Protein AF-A0A849R2D7-F1 (afdb_monomer_lite)

Structure (mmCIF, N/CA/C/O backbone):
data_AF-A0A849R2D7-F1
#
_entry.id   AF-A0A849R2D7-F1
#
loop_
_atom_site.group_PDB
_atom_site.id
_atom_site.type_symbol
_atom_site.label_atom_id
_atom_site.label_alt_id
_atom_site.label_comp_id
_atom_site.label_asym_id
_atom_site.label_entity_id
_atom_site.label_seq_id
_atom_site.pdbx_PDB_ins_code
_atom_site.Cartn_x
_atom_site.Cartn_y
_atom_site.Cartn_z
_atom_site.occupancy
_atom_site.B_iso_or_equiv
_atom_site.auth_seq_id
_atom_site.auth_comp_id
_atom_site.auth_asym_id
_atom_site.auth_atom_id
_atom_site.pdbx_PDB_model_num
ATOM 1 N N . MET A 1 1 ? -7.000 11.876 -15.025 1.00 59.19 1 MET A N 1
ATOM 2 C CA . MET A 1 1 ? -6.127 12.478 -14.000 1.00 59.19 1 MET A CA 1
ATOM 3 C C . MET A 1 1 ? -4.748 12.610 -14.598 1.00 59.19 1 MET A C 1
ATOM 5 O O . MET A 1 1 ? -4.411 11.819 -15.478 1.00 59.19 1 MET A O 1
ATOM 9 N N . SER A 1 2 ? -3.993 13.633 -14.212 1.00 74.12 2 SER A N 1
ATOM 10 C CA . SER A 1 2 ? -2.570 13.659 -14.553 1.00 74.12 2 SER A CA 1
ATOM 11 C C . SER A 1 2 ? -1.862 12.491 -13.856 1.00 74.12 2 SER A C 1
ATOM 13 O O . SER A 1 2 ? -2.314 12.017 -12.813 1.00 74.12 2 SER A O 1
ATOM 15 N N . THR A 1 3 ? -0.762 12.009 -14.430 1.00 78.31 3 THR A N 1
ATOM 16 C CA . THR A 1 3 ? 0.047 10.934 -13.835 1.00 78.31 3 THR A CA 1
ATOM 17 C C . THR A 1 3 ? 0.551 11.285 -12.434 1.00 78.31 3 THR A C 1
ATOM 19 O O . THR A 1 3 ? 0.709 10.394 -11.606 1.00 78.31 3 THR A O 1
ATOM 22 N N . ASP A 1 4 ? 0.748 12.574 -12.150 1.00 82.50 4 ASP A N 1
ATOM 23 C CA . ASP A 1 4 ? 1.222 13.059 -10.852 1.00 82.50 4 ASP A CA 1
ATOM 24 C C . ASP A 1 4 ? 0.115 13.041 -9.787 1.00 82.50 4 ASP A C 1
ATOM 26 O O . ASP A 1 4 ? 0.364 12.660 -8.646 1.00 82.50 4 ASP A O 1
ATOM 30 N N . GLU A 1 5 ? -1.120 13.393 -10.157 1.00 86.50 5 GLU A N 1
ATOM 31 C CA . GLU A 1 5 ? -2.283 13.303 -9.261 1.00 86.50 5 GLU A CA 1
ATOM 32 C C . GLU A 1 5 ? -2.621 11.851 -8.917 1.00 86.50 5 GLU A C 1
ATOM 34 O O . GLU A 1 5 ? -2.918 11.543 -7.764 1.00 86.50 5 GLU A O 1
ATOM 39 N N . GLU A 1 6 ? -2.548 10.959 -9.908 1.00 87.62 6 GLU A N 1
ATOM 40 C CA . GLU A 1 6 ? -2.763 9.524 -9.707 1.00 87.62 6 GLU A CA 1
ATOM 41 C C . GLU A 1 6 ? -1.696 8.942 -8.776 1.00 87.62 6 GLU A C 1
ATOM 43 O O . GLU A 1 6 ? -2.016 8.280 -7.791 1.00 87.62 6 GLU A O 1
ATOM 48 N N . ARG A 1 7 ? -0.422 9.267 -9.022 1.00 85.44 7 ARG A N 1
ATOM 49 C CA . ARG A 1 7 ? 0.683 8.835 -8.164 1.00 85.44 7 ARG A CA 1
ATOM 50 C C . ARG A 1 7 ? 0.520 9.342 -6.734 1.00 85.44 7 ARG A C 1
ATOM 52 O O . ARG A 1 7 ? 0.653 8.559 -5.802 1.00 85.44 7 ARG A O 1
ATOM 59 N N . ALA A 1 8 ? 0.174 10.616 -6.547 1.00 88.56 8 ALA A N 1
ATOM 60 C CA . ALA A 1 8 ? -0.078 11.174 -5.219 1.00 88.56 8 ALA A CA 1
ATOM 61 C C . ALA A 1 8 ? -1.236 10.459 -4.499 1.00 88.56 8 ALA A C 1
ATOM 63 O O . ALA A 1 8 ? -1.162 10.217 -3.292 1.00 88.56 8 ALA A O 1
ATOM 64 N N . ARG A 1 9 ? -2.292 10.079 -5.233 1.00 92.31 9 ARG A N 1
ATOM 65 C CA . ARG A 1 9 ? -3.426 9.329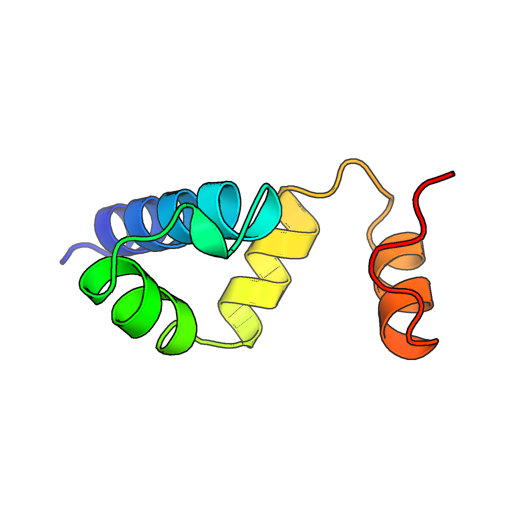 -4.681 1.00 92.31 9 ARG A CA 1
ATOM 66 C C . ARG A 1 9 ? -3.024 7.919 -4.253 1.00 92.31 9 ARG A C 1
ATOM 68 O O . ARG A 1 9 ? -3.360 7.513 -3.141 1.00 92.31 9 ARG A O 1
ATOM 75 N N . GLN A 1 10 ? -2.283 7.203 -5.092 1.00 90.62 10 GLN A N 1
ATOM 76 C CA . GLN A 1 10 ? -1.790 5.857 -4.793 1.00 90.62 10 GLN A CA 1
ATOM 77 C C . GLN A 1 10 ? -0.832 5.859 -3.600 1.00 90.62 10 GLN A C 1
ATOM 79 O O . GLN A 1 10 ? -0.975 5.038 -2.698 1.00 90.62 10 GLN A O 1
ATOM 84 N N . THR A 1 11 ? 0.080 6.831 -3.546 1.00 90.12 11 THR A N 1
ATOM 85 C CA . THR A 1 11 ? 0.966 7.057 -2.402 1.00 90.12 11 THR A CA 1
ATOM 86 C C . THR A 1 11 ? 0.181 7.278 -1.111 1.00 90.12 11 THR A C 1
ATOM 88 O O . THR A 1 11 ? 0.446 6.605 -0.120 1.00 90.12 11 THR A O 1
ATOM 91 N N . TYR A 1 12 ? -0.821 8.162 -1.123 1.00 91.88 12 TYR A N 1
ATOM 92 C CA . TYR A 1 12 ? -1.663 8.416 0.048 1.00 91.88 12 TYR A CA 1
ATOM 93 C C . TYR A 1 12 ? -2.367 7.145 0.545 1.00 91.88 12 TYR A C 1
ATOM 95 O O . TYR A 1 12 ? -2.371 6.860 1.743 1.00 91.88 12 TYR A O 1
ATOM 103 N N . LEU A 1 13 ? -2.964 6.376 -0.374 1.00 92.62 13 LEU A N 1
ATOM 104 C CA . LEU A 1 13 ? -3.655 5.131 -0.035 1.00 92.62 13 LEU A CA 1
ATOM 105 C C . LEU A 1 13 ? -2.679 4.096 0.530 1.00 92.62 13 LEU A C 1
ATOM 107 O O . LEU A 1 13 ? -2.994 3.441 1.522 1.00 92.62 13 LEU A O 1
ATOM 111 N N . PHE A 1 14 ? -1.489 3.992 -0.066 1.00 90.81 14 PHE A N 1
ATOM 112 C CA . PHE A 1 14 ? -0.433 3.103 0.394 1.00 90.81 14 PHE A CA 1
ATOM 113 C C . PHE A 1 14 ? 0.040 3.456 1.802 1.00 90.81 14 PHE A C 1
ATOM 115 O O . PHE A 1 14 ? 0.043 2.579 2.655 1.00 90.81 14 PHE A O 1
ATOM 122 N N . GLU A 1 15 ? 0.376 4.716 2.087 1.00 87.69 15 GLU A N 1
ATOM 123 C CA . GLU A 1 15 ? 0.836 5.134 3.420 1.00 87.69 15 GLU A CA 1
ATOM 124 C C . GLU A 1 15 ? -0.202 4.826 4.512 1.00 87.69 15 GLU A C 1
ATOM 126 O O . GLU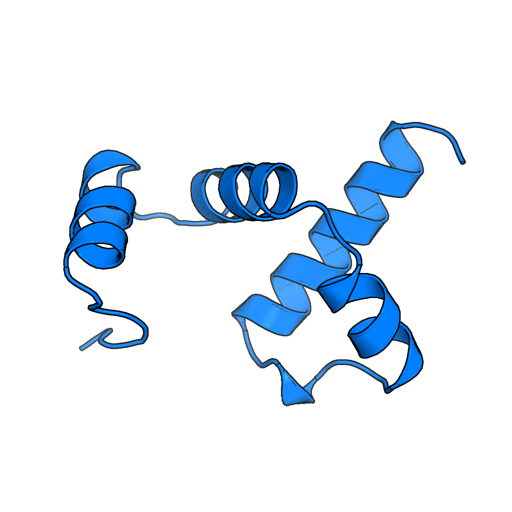 A 1 15 ? 0.144 4.293 5.570 1.00 87.69 15 GLU A O 1
ATOM 131 N N . LYS A 1 16 ? -1.487 5.098 4.242 1.00 89.19 16 LYS A N 1
ATOM 132 C CA . LYS A 1 16 ? -2.590 4.774 5.160 1.00 89.19 16 LYS A CA 1
ATOM 133 C C . LYS A 1 16 ? -2.703 3.264 5.390 1.00 89.19 16 LYS A C 1
ATOM 135 O O . LYS A 1 16 ? -2.713 2.817 6.535 1.00 89.19 16 LYS A O 1
ATOM 140 N N . ALA A 1 17 ? -2.757 2.484 4.307 1.00 87.50 17 ALA A N 1
ATOM 141 C CA . ALA A 1 17 ? -2.929 1.033 4.360 1.00 87.50 17 ALA A CA 1
ATOM 142 C C . ALA A 1 17 ? -1.721 0.312 4.975 1.00 87.50 17 ALA A C 1
ATOM 144 O O . ALA A 1 17 ? -1.884 -0.701 5.653 1.00 87.50 17 ALA A O 1
ATOM 145 N N . TRP A 1 18 ? -0.518 0.843 4.742 1.00 85.00 18 TRP A N 1
ATOM 146 C CA . TRP A 1 18 ? 0.741 0.338 5.280 1.00 85.00 18 TRP A CA 1
ATOM 147 C C . TRP A 1 18 ? 0.818 0.502 6.797 1.00 85.00 18 TRP A C 1
ATOM 149 O O . TRP A 1 18 ? 1.317 -0.385 7.488 1.00 85.00 18 TRP A O 1
ATOM 159 N N . ALA A 1 19 ? 0.302 1.616 7.321 1.00 81.44 19 ALA A N 1
ATOM 160 C CA . ALA A 1 19 ? 0.185 1.828 8.758 1.00 81.44 19 ALA A CA 1
ATOM 161 C C . ALA A 1 19 ? -0.925 0.958 9.373 1.00 81.44 19 ALA A C 1
ATOM 163 O O . ALA A 1 19 ? -0.693 0.279 10.373 1.00 81.44 19 ALA A O 1
ATOM 164 N N . ASP A 1 20 ? -2.123 0.983 8.782 1.00 84.56 20 ASP A N 1
ATOM 165 C CA . ASP A 1 20 ? -3.278 0.190 9.206 1.00 84.56 20 ASP A CA 1
ATOM 166 C C . ASP A 1 20 ? -4.310 0.090 8.072 1.00 84.56 20 ASP A C 1
ATOM 168 O O . ASP A 1 20 ? -4.929 1.083 7.681 1.00 84.56 20 ASP A O 1
ATOM 172 N N . LEU A 1 21 ? -4.562 -1.124 7.581 1.00 82.88 21 LEU A N 1
ATOM 173 C CA . LEU A 1 21 ? -5.531 -1.374 6.512 1.00 82.88 21 LEU A CA 1
ATOM 174 C C . LEU A 1 21 ? -6.965 -0.957 6.892 1.00 82.88 21 LEU A C 1
ATOM 176 O O . LEU A 1 21 ? -7.745 -0.582 6.019 1.00 82.88 21 LEU A O 1
ATOM 180 N N . SER A 1 22 ? -7.316 -0.986 8.183 1.00 89.44 22 SER A N 1
ATOM 181 C CA . SER A 1 22 ? -8.642 -0.585 8.673 1.00 89.44 22 SER A CA 1
ATOM 182 C C . SER A 1 22 ? -8.858 0.933 8.706 1.00 89.44 22 SER A C 1
ATOM 184 O O . SER A 1 22 ? -9.978 1.392 8.927 1.00 89.44 22 SER A O 1
ATOM 186 N N . SER A 1 23 ? -7.807 1.719 8.443 1.00 89.31 23 SER A N 1
ATOM 187 C CA . SER A 1 23 ? -7.877 3.182 8.355 1.00 89.31 23 SER A CA 1
ATOM 188 C C . SER A 1 23 ? -8.479 3.700 7.041 1.00 89.31 23 SER A C 1
ATOM 190 O O . SER A 1 23 ? -8.791 4.893 6.934 1.00 89.31 23 SER A O 1
ATOM 192 N N . LEU A 1 24 ? -8.635 2.824 6.043 1.00 93.56 24 LEU A N 1
ATOM 193 C CA . LEU A 1 24 ? -9.266 3.143 4.768 1.00 93.56 24 LEU A CA 1
ATOM 194 C C . LEU A 1 24 ? -10.791 3.197 4.922 1.00 93.56 24 LEU A C 1
ATOM 196 O O . LEU A 1 24 ? -11.399 2.320 5.540 1.00 93.56 24 LEU A O 1
ATOM 200 N N . THR A 1 25 ? -11.434 4.190 4.303 1.00 96.25 25 THR A N 1
ATOM 201 C CA . THR A 1 25 ? -12.881 4.099 4.056 1.00 96.25 25 THR A CA 1
ATOM 202 C C . THR A 1 25 ? -13.178 2.957 3.074 1.00 96.25 25 THR A C 1
ATOM 204 O O . THR A 1 25 ? -12.280 2.509 2.358 1.00 96.25 25 THR A O 1
ATOM 207 N N . PRO A 1 26 ? -14.428 2.469 2.983 1.00 95.56 26 PRO A N 1
ATOM 208 C CA . PRO A 1 26 ? -14.788 1.450 1.996 1.00 95.56 26 PRO A CA 1
ATOM 209 C C . PRO A 1 26 ? -14.424 1.832 0.553 1.00 95.56 26 PRO A C 1
ATOM 211 O O . PRO A 1 26 ? -13.966 0.985 -0.208 1.00 95.56 26 PRO A O 1
ATOM 214 N N . GLU A 1 27 ? -14.583 3.101 0.179 1.00 95.56 27 GLU A N 1
ATOM 215 C CA . GLU A 1 27 ? -14.220 3.617 -1.144 1.00 95.56 27 GLU A CA 1
ATOM 216 C C . GLU A 1 27 ? -12.702 3.603 -1.345 1.00 95.56 27 GLU A C 1
ATOM 218 O O . GLU A 1 27 ? -12.212 3.099 -2.352 1.00 95.56 27 GLU A O 1
ATOM 223 N N . GLU A 1 28 ? -11.952 4.076 -0.347 1.00 94.50 28 GLU A N 1
ATOM 224 C CA . GLU A 1 28 ? -10.488 4.044 -0.355 1.00 94.50 28 GLU A CA 1
ATOM 225 C C . GLU A 1 28 ? -9.944 2.614 -0.419 1.00 94.50 28 GLU A C 1
ATOM 227 O O . GLU A 1 28 ? -8.948 2.368 -1.090 1.00 94.50 28 GLU A O 1
ATOM 232 N N . TYR A 1 29 ? -10.602 1.663 0.246 1.00 92.06 29 TYR A N 1
ATOM 233 C CA . TYR A 1 29 ? -10.238 0.253 0.196 1.00 92.06 29 TYR A CA 1
ATOM 234 C C . TYR A 1 29 ? -10.402 -0.315 -1.214 1.00 92.06 29 TYR A C 1
ATOM 236 O O . TYR A 1 29 ? -9.496 -0.980 -1.712 1.00 92.06 29 TYR A O 1
ATOM 244 N N . VAL A 1 30 ? -11.531 -0.030 -1.871 1.00 94.12 30 VAL A N 1
ATOM 245 C CA . VAL A 1 30 ? -11.784 -0.466 -3.253 1.00 94.12 30 VAL A CA 1
ATOM 246 C C . VAL A 1 30 ? -10.774 0.153 -4.220 1.00 94.12 30 VAL A C 1
ATOM 248 O O . VAL A 1 30 ? -10.282 -0.539 -5.109 1.00 94.12 30 VAL A O 1
ATOM 251 N N . GLU A 1 31 ? -10.429 1.428 -4.036 1.00 92.88 31 GLU A N 1
ATOM 252 C CA . GLU A 1 31 ? -9.376 2.082 -4.819 1.00 92.88 31 GLU A CA 1
ATOM 253 C C . GLU A 1 31 ? -8.004 1.445 -4.565 1.00 92.88 31 GLU A C 1
ATOM 255 O O . GLU A 1 31 ? -7.289 1.137 -5.514 1.00 92.88 31 GLU A O 1
ATOM 260 N N . PHE A 1 32 ? -7.656 1.177 -3.304 1.00 91.94 32 PHE A N 1
ATOM 261 C CA . PHE A 1 32 ? -6.370 0.599 -2.918 1.00 91.94 32 PHE A CA 1
ATOM 262 C C . PHE A 1 32 ? -6.151 -0.803 -3.500 1.00 91.94 32 PHE A C 1
ATOM 264 O O . PHE A 1 32 ? -5.090 -1.073 -4.059 1.00 91.94 32 PHE A O 1
ATOM 271 N N . ILE A 1 33 ? -7.154 -1.688 -3.440 1.00 91.00 33 ILE A N 1
ATOM 272 C CA . ILE A 1 33 ? -7.053 -3.030 -4.048 1.00 91.00 33 ILE A CA 1
ATOM 273 C C . ILE A 1 33 ? -7.037 -2.99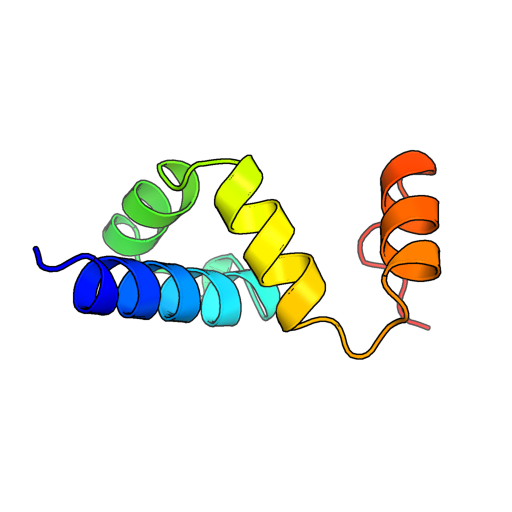3 -5.584 1.00 91.00 33 ILE A C 1
ATOM 275 O O . ILE A 1 33 ? -6.739 -4.006 -6.215 1.00 91.00 33 ILE A O 1
ATOM 279 N N . GLY A 1 34 ? -7.395 -1.852 -6.180 1.00 90.00 34 GLY A N 1
ATOM 280 C CA . GLY A 1 34 ? -7.329 -1.606 -7.617 1.00 90.00 34 GLY A CA 1
ATOM 281 C C . GLY A 1 34 ? -5.972 -1.087 -8.101 1.00 90.00 34 GLY A C 1
ATOM 282 O O . GLY A 1 34 ? -5.769 -1.021 -9.313 1.00 90.00 34 GLY A O 1
ATOM 283 N N . ILE A 1 35 ? -5.052 -0.727 -7.197 1.00 89.38 35 ILE A N 1
ATOM 284 C CA . ILE A 1 35 ? -3.700 -0.279 -7.556 1.00 89.38 35 ILE A CA 1
ATOM 285 C C . ILE A 1 35 ? -2.922 -1.456 -8.152 1.00 89.38 35 ILE A C 1
ATOM 287 O O . ILE A 1 35 ? -2.974 -2.577 -7.641 1.00 89.38 35 ILE A O 1
ATOM 291 N N . ASP A 1 36 ? -2.179 -1.197 -9.232 1.00 90.44 36 ASP A N 1
ATOM 292 C CA . ASP A 1 36 ? -1.330 -2.206 -9.861 1.00 90.44 36 ASP A CA 1
ATOM 293 C C . ASP A 1 36 ? -0.325 -2.775 -8.832 1.00 90.44 36 ASP A C 1
ATOM 295 O O . ASP A 1 36 ? 0.389 -2.006 -8.178 1.00 90.44 36 ASP A O 1
ATOM 299 N N . PRO A 1 37 ? -0.225 -4.109 -8.677 1.00 84.88 37 PRO A N 1
ATOM 300 C CA . PRO A 1 37 ? 0.729 -4.725 -7.759 1.00 84.88 37 PRO A CA 1
ATOM 301 C C . PRO A 1 37 ? 2.188 -4.298 -7.977 1.00 84.88 37 PRO A C 1
ATOM 303 O O . PRO A 1 37 ? 2.958 -4.254 -7.018 1.00 84.88 37 PRO A O 1
ATOM 306 N N . ALA A 1 38 ? 2.587 -3.975 -9.211 1.00 86.56 38 ALA A N 1
ATOM 307 C CA . ALA A 1 38 ? 3.917 -3.457 -9.513 1.00 86.56 38 ALA A CA 1
ATOM 308 C C . ALA A 1 38 ? 4.123 -2.048 -8.936 1.00 86.56 38 ALA A C 1
ATOM 310 O O . ALA A 1 38 ? 5.176 -1.784 -8.357 1.00 86.56 38 ALA A O 1
ATOM 311 N N . GLU A 1 39 ? 3.118 -1.171 -9.025 1.00 86.19 39 GLU A N 1
ATOM 312 C CA . GLU A 1 39 ? 3.159 0.165 -8.410 1.00 86.19 39 GLU A CA 1
ATOM 313 C C . GLU A 1 39 ? 3.156 0.070 -6.879 1.00 86.19 39 GLU A C 1
ATOM 315 O O . GLU A 1 39 ? 3.947 0.744 -6.221 1.00 86.19 39 GLU A O 1
ATOM 320 N N . LEU A 1 40 ? 2.369 -0.842 -6.294 1.00 85.50 40 LEU A N 1
ATOM 321 C CA . LEU A 1 40 ? 2.438 -1.135 -4.855 1.00 85.50 40 LEU A CA 1
ATOM 322 C C . LEU A 1 40 ? 3.834 -1.612 -4.433 1.00 85.50 40 LEU A C 1
ATOM 324 O O . LEU A 1 40 ? 4.331 -1.205 -3.385 1.00 85.50 40 LEU A O 1
ATOM 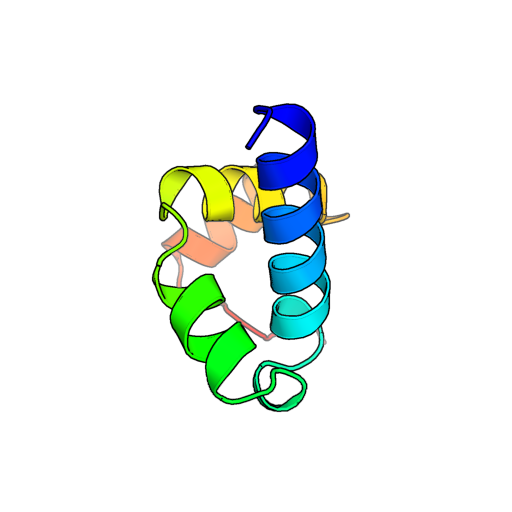328 N N . GLY A 1 41 ? 4.485 -2.443 -5.253 1.00 83.69 41 GLY A N 1
ATOM 329 C CA . GLY A 1 41 ? 5.867 -2.865 -5.037 1.00 83.69 41 GLY A CA 1
ATOM 330 C C . GLY A 1 41 ? 6.841 -1.686 -5.046 1.00 83.69 41 GLY A C 1
ATOM 331 O O . GLY A 1 41 ? 7.657 -1.563 -4.138 1.00 83.69 41 GLY A O 1
ATOM 332 N N . ILE A 1 42 ? 6.728 -0.781 -6.021 1.00 85.19 42 ILE A N 1
ATOM 333 C CA . ILE A 1 42 ? 7.551 0.437 -6.091 1.00 85.19 42 ILE A CA 1
ATOM 334 C C . ILE A 1 42 ? 7.327 1.315 -4.855 1.00 85.19 42 ILE A C 1
ATOM 336 O O . ILE A 1 42 ? 8.296 1.780 -4.253 1.00 85.19 42 ILE A O 1
ATOM 340 N N . LEU A 1 43 ? 6.073 1.516 -4.444 1.00 83.88 43 LEU A N 1
ATOM 341 C CA . LEU A 1 43 ? 5.729 2.288 -3.249 1.00 83.88 43 LEU A CA 1
ATOM 342 C C . LEU A 1 43 ? 6.316 1.643 -1.988 1.00 83.88 43 LEU A C 1
ATOM 344 O O . LEU A 1 43 ? 6.980 2.326 -1.214 1.00 83.88 43 LEU A O 1
ATOM 348 N N . ALA A 1 44 ? 6.194 0.325 -1.828 1.00 80.38 44 ALA A N 1
ATOM 349 C CA . ALA A 1 44 ? 6.791 -0.394 -0.705 1.00 80.38 44 ALA A CA 1
ATOM 350 C C . ALA A 1 44 ? 8.320 -0.258 -0.656 1.00 80.38 44 ALA A C 1
ATOM 352 O O . ALA A 1 44 ? 8.879 -0.050 0.416 1.00 80.38 44 ALA A O 1
ATOM 353 N N . LEU A 1 45 ? 8.998 -0.314 -1.806 1.00 78.81 45 LEU A N 1
ATOM 354 C CA . LEU A 1 45 ? 10.450 -0.115 -1.884 1.00 78.81 45 LEU A CA 1
ATOM 355 C C . LEU A 1 45 ? 10.876 1.338 -1.638 1.00 78.81 45 LEU A C 1
ATOM 357 O O . LEU A 1 45 ? 12.005 1.577 -1.223 1.00 78.81 45 LEU A O 1
ATOM 361 N N . THR A 1 46 ? 9.997 2.302 -1.911 1.00 74.88 46 THR A N 1
ATOM 362 C CA . THR A 1 46 ? 10.271 3.735 -1.728 1.00 74.88 46 THR A CA 1
ATOM 363 C C . THR A 1 46 ? 10.057 4.178 -0.278 1.00 74.88 46 THR A C 1
ATOM 365 O O . THR A 1 46 ? 10.757 5.065 0.199 1.00 74.88 46 THR A O 1
ATOM 368 N N . TYR A 1 47 ? 9.096 3.563 0.418 1.00 66.94 47 TYR A N 1
ATOM 369 C CA . TYR A 1 47 ? 8.668 3.940 1.769 1.00 66.94 47 TYR A CA 1
ATOM 370 C C . TYR A 1 47 ? 9.168 3.008 2.880 1.00 66.94 47 TYR A C 1
ATOM 372 O O . TYR A 1 47 ? 8.929 3.267 4.060 1.00 66.94 47 TYR A O 1
ATOM 380 N N . SER A 1 48 ? 9.861 1.925 2.529 1.00 62.31 48 SER A N 1
ATOM 381 C CA . SER A 1 48 ? 10.587 1.107 3.494 1.00 62.31 48 SER A CA 1
ATOM 382 C C . SER A 1 48 ? 11.948 1.747 3.778 1.00 62.31 48 SER A C 1
ATOM 384 O O . SER A 1 48 ? 12.779 1.863 2.883 1.00 62.31 48 SER A O 1
ATOM 386 N N . ASP A 1 49 ? 12.202 2.122 5.034 1.00 62.12 49 ASP A N 1
ATOM 387 C CA . ASP A 1 49 ? 13.555 2.465 5.506 1.00 62.12 49 ASP A CA 1
ATOM 388 C C . ASP A 1 49 ? 14.504 1.244 5.491 1.00 62.12 49 ASP A C 1
ATOM 390 O O . ASP A 1 49 ? 15.699 1.375 5.764 1.00 62.12 49 ASP A O 1
ATOM 394 N N . GLU A 1 50 ? 13.988 0.039 5.214 1.00 56.81 50 GLU A N 1
ATOM 395 C CA . GLU A 1 50 ? 14.804 -1.165 5.081 1.00 56.81 50 GLU A CA 1
ATOM 396 C C . GLU A 1 50 ? 15.460 -1.211 3.693 1.00 56.81 50 GLU A C 1
ATOM 398 O O . GLU A 1 50 ? 14.815 -0.905 2.684 1.00 56.81 50 GLU A O 1
ATOM 403 N N . PRO A 1 51 ? 16.725 -1.659 3.602 1.00 64.38 51 PRO A N 1
ATOM 404 C CA . PRO A 1 51 ? 17.359 -1.936 2.323 1.00 64.38 51 PRO A CA 1
ATOM 405 C C . PRO A 1 51 ? 16.444 -2.788 1.434 1.00 64.38 51 PRO A C 1
ATOM 407 O O . PRO A 1 51 ? 15.872 -3.785 1.881 1.00 64.38 51 PRO A O 1
ATOM 410 N N . ILE A 1 52 ? 16.330 -2.414 0.158 1.00 66.31 52 ILE A N 1
ATOM 411 C CA . ILE A 1 52 ? 15.477 -3.091 -0.834 1.00 66.31 52 ILE A CA 1
ATOM 412 C C . ILE A 1 52 ? 15.714 -4.610 -0.837 1.00 66.31 52 ILE A C 1
ATOM 414 O O . ILE A 1 52 ? 14.763 -5.385 -0.883 1.00 66.31 52 ILE A O 1
ATOM 418 N N . GLU A 1 53 ? 16.971 -5.048 -0.727 1.00 64.19 53 GLU A N 1
ATOM 419 C CA . GLU A 1 53 ? 17.342 -6.469 -0.674 1.00 64.19 53 GLU A CA 1
ATOM 420 C C . GLU A 1 53 ? 16.798 -7.189 0.567 1.00 64.19 53 GLU A C 1
ATOM 422 O O . GLU A 1 53 ? 16.407 -8.352 0.489 1.00 64.19 53 GLU A O 1
ATOM 427 N N . GLU A 1 54 ? 16.736 -6.508 1.708 1.00 64.81 54 GLU A N 1
ATOM 428 C CA . GLU A 1 54 ? 16.240 -7.061 2.970 1.00 64.81 54 GLU A CA 1
ATOM 429 C C . GLU A 1 54 ? 14.707 -7.153 2.957 1.00 64.81 54 GLU A C 1
ATOM 431 O O . GLU A 1 54 ? 14.138 -8.191 3.305 1.00 64.81 54 GLU A O 1
ATOM 436 N N . THR A 1 55 ? 14.049 -6.125 2.407 1.00 66.25 55 THR A N 1
ATOM 437 C CA . THR A 1 55 ? 12.599 -6.116 2.159 1.00 66.25 55 THR A CA 1
ATOM 438 C C . THR A 1 55 ? 12.198 -7.233 1.186 1.00 66.25 55 THR A C 1
ATOM 440 O O . THR A 1 55 ? 11.262 -7.991 1.451 1.00 66.25 55 THR A O 1
ATOM 443 N N . LEU A 1 56 ? 12.930 -7.388 0.075 1.00 67.56 56 LEU A N 1
ATOM 444 C CA . LEU A 1 56 ? 12.689 -8.439 -0.919 1.00 67.56 56 LEU A CA 1
ATOM 445 C C . LEU A 1 56 ? 12.937 -9.837 -0.350 1.00 67.56 56 LEU A C 1
ATOM 447 O O . LEU A 1 56 ? 12.135 -10.737 -0.588 1.00 67.56 56 LEU A O 1
ATOM 451 N N . ASN A 1 57 ? 14.000 -10.028 0.432 1.00 69.38 57 ASN A N 1
ATOM 452 C CA . ASN A 1 57 ? 14.270 -11.319 1.061 1.00 69.38 57 ASN A CA 1
ATOM 453 C C . ASN A 1 57 ? 13.163 -11.713 2.04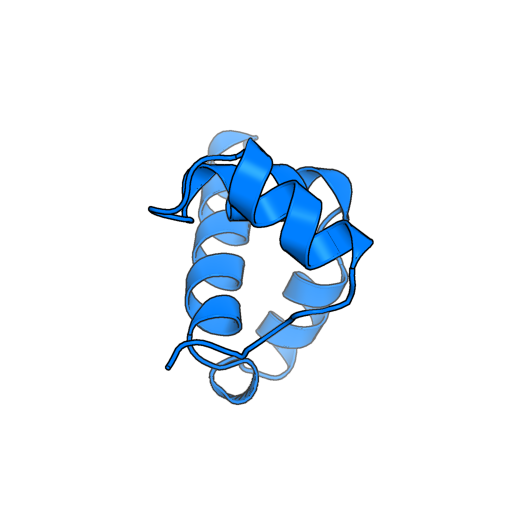5 1.00 69.38 57 ASN A C 1
ATOM 455 O O . ASN A 1 57 ? 12.703 -12.851 2.015 1.00 69.38 57 ASN A O 1
ATOM 459 N N . ARG A 1 58 ? 12.666 -10.784 2.868 1.00 68.31 58 ARG A N 1
ATOM 460 C CA . ARG A 1 58 ? 11.527 -11.053 3.762 1.00 68.31 58 ARG A CA 1
ATOM 461 C C . ARG A 1 58 ? 10.242 -11.362 3.001 1.00 68.31 58 ARG A C 1
ATOM 463 O O . ARG A 1 58 ? 9.512 -12.271 3.390 1.00 68.31 58 ARG A O 1
ATOM 470 N N . LEU A 1 59 ? 9.982 -10.647 1.905 1.00 67.12 59 LEU A N 1
ATOM 471 C CA . LEU A 1 59 ? 8.858 -10.916 1.001 1.00 67.12 59 LEU A CA 1
ATOM 472 C C . LEU A 1 59 ? 8.926 -12.333 0.425 1.00 67.12 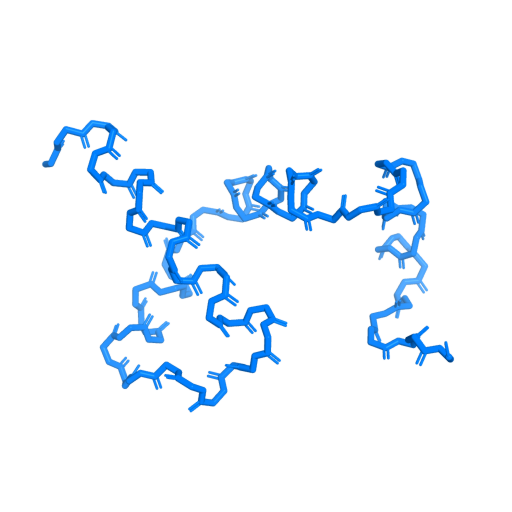59 LEU A C 1
ATOM 474 O O . LEU A 1 59 ? 7.949 -13.074 0.506 1.00 67.12 59 LEU A O 1
ATOM 478 N N . LEU A 1 60 ? 10.086 -12.723 -0.107 1.00 71.44 60 LEU A N 1
ATOM 479 C CA . LEU A 1 60 ? 10.309 -14.053 -0.678 1.00 71.44 60 LEU A CA 1
ATOM 480 C C . LEU A 1 60 ? 10.222 -15.167 0.377 1.00 71.44 60 LEU A C 1
ATOM 482 O O . LEU A 1 60 ? 9.835 -16.286 0.045 1.00 71.44 60 LEU A O 1
ATOM 486 N N . ASN A 1 61 ? 10.525 -14.851 1.639 1.00 76.25 61 ASN A N 1
ATOM 487 C CA . ASN A 1 61 ? 10.466 -15.784 2.765 1.00 76.25 61 ASN A CA 1
ATOM 488 C C . ASN A 1 61 ? 9.129 -15.761 3.538 1.00 76.25 61 ASN A C 1
ATOM 490 O O . ASN A 1 61 ? 8.948 -16.558 4.455 1.00 76.25 61 ASN A O 1
ATOM 494 N N . GLY A 1 62 ? 8.174 -14.893 3.177 1.00 68.81 62 GLY A N 1
ATOM 495 C CA . GLY A 1 62 ? 6.852 -14.815 3.819 1.00 68.81 62 GLY A CA 1
ATOM 496 C C . GLY A 1 62 ? 6.831 -14.137 5.199 1.00 68.81 62 GLY A C 1
ATOM 497 O O . GLY A 1 62 ? 5.886 -14.323 5.963 1.00 68.81 62 GLY A O 1
ATOM 498 N N . GLU A 1 63 ? 7.845 -13.337 5.529 1.00 70.56 63 GLU A N 1
ATOM 499 C CA . GLU A 1 63 ? 8.038 -12.709 6.846 1.00 70.56 63 GLU A CA 1
ATOM 500 C C . GLU A 1 63 ? 7.420 -11.296 6.918 1.00 70.56 63 GLU A C 1
ATOM 502 O O . GLU A 1 63 ? 8.096 -10.280 7.143 1.00 70.56 63 GLU A O 1
ATOM 507 N N . TRP A 1 64 ? 6.104 -11.212 6.699 1.00 64.50 64 TRP A N 1
ATOM 508 C CA . TRP A 1 64 ? 5.337 -9.964 6.819 1.00 64.50 64 TRP A CA 1
ATOM 509 C C . TRP A 1 64 ? 4.963 -9.650 8.276 1.00 64.50 64 TRP A C 1
ATOM 511 O O . TRP A 1 64 ? 4.512 -10.519 9.017 1.00 64.50 64 TRP A O 1
ATOM 521 N N . GLY A 1 65 ? 5.123 -8.388 8.692 1.00 51.69 65 GLY A N 1
ATOM 522 C CA . GLY A 1 65 ? 4.649 -7.896 9.997 1.00 51.69 65 GLY A CA 1
ATOM 523 C C . GLY A 1 65 ? 5.491 -8.276 11.224 1.00 51.69 65 GLY A C 1
ATOM 524 O O . GLY A 1 65 ? 5.184 -7.836 12.329 1.00 51.69 65 GLY A O 1
ATOM 525 N N . THR A 1 66 ? 6.581 -9.030 11.071 1.00 53.03 66 THR A N 1
ATOM 526 C CA . THR A 1 66 ? 7.501 -9.357 12.172 1.00 53.03 66 THR A CA 1
ATOM 527 C C . THR A 1 66 ? 8.539 -8.253 12.383 1.00 53.03 66 THR A C 1
ATOM 529 O O . THR A 1 66 ? 9.734 -8.477 12.210 1.00 53.03 66 THR A O 1
ATOM 532 N N . LYS A 1 67 ? 8.106 -7.046 12.764 1.00 50.78 67 LYS A N 1
ATOM 533 C CA . LYS A 1 67 ? 9.014 -6.115 13.451 1.00 50.78 67 LYS A CA 1
ATOM 534 C C . LYS A 1 67 ? 9.024 -6.494 14.934 1.00 50.78 67 LYS A C 1
ATOM 536 O O . LYS A 1 67 ? 7.985 -6.435 15.588 1.00 50.78 67 LYS A O 1
ATOM 541 N N . LYS A 1 68 ? 10.175 -6.963 15.425 1.00 45.78 68 LYS A N 1
ATOM 542 C CA . LYS A 1 68 ? 10.481 -6.998 16.862 1.00 45.78 68 LYS A CA 1
ATOM 543 C C . LYS A 1 68 ? 10.874 -5.608 17.337 1.00 45.78 68 LYS A C 1
ATOM 545 O O . LYS A 1 68 ? 11.516 -4.894 16.539 1.00 45.78 68 LYS A O 1
#

Foldseek 3Di:
DPPVVVLVLQLVLLVQVVVPVVSADPVSNVVNVVDDVVSSLVSCCVPDPDHNVVVVVCVVVVPPPPDD

Sequence (68 aa):
MSTDEERARQTYLFEKAWADLSSLTPEEYVEFIGIDPAELGILALTYSDEPIEETLNRLLNGEWGTKK

Radius of gyration: 12.82 Å; chains: 1; bounding box: 32×29×31 Å

pLDDT: mean 79.47, std 12.96, range [45.78, 96.25]

Secondary structure (DSSP, 8-state):
--HHHHHHHHHHHHHHHHH-GGGS-HHHHHHHHTS-HHHHHHHHHHH-SS-HHHHHHHHHHT--S---